Protein AF-A0A1V2LTF9-F1 (afdb_m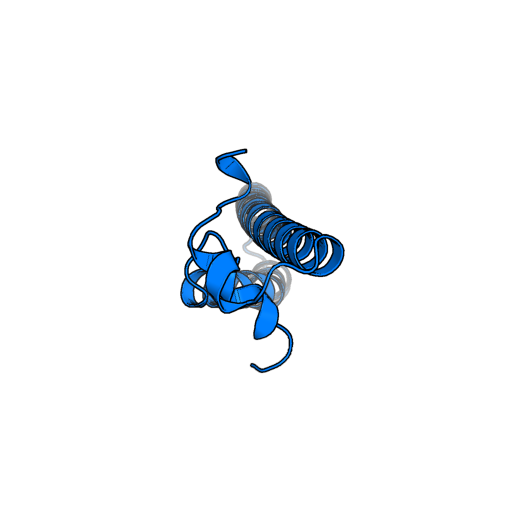onomer_lite)

Foldseek 3Di:
DPPCPQLCVQFPDHVVVLVVLVVLLVVLVVVCCCVVPVVVPDDPVNVVVSVVVNVVSVVSSVVRSVRSVVLVVVCVVVVPPPVCSNPDDPVVD

Radius of gyration: 18.09 Å; chains: 1; bounding box: 42×27×48 Å

pLDDT: mean 82.35, std 10.23, range [50.59, 92.44]

InterPro domains:
  IPR009600 GPI transamidase subunit PIG-U [PF06728] (2-53)
  IPR009600 GPI transamidase subunit PIG-U [PTHR13121] (1-88)

Sequence (93 aa):
MFLFKRYYHYLKFKPAVSFVALIVVLLQSPTFYIIWMSLNSGNANFFYAMGLALSLVESLFLSDFIWAYIQDEYYSTQKIPEETRHTKKLTQI

Organism: Pichia kudriavzevi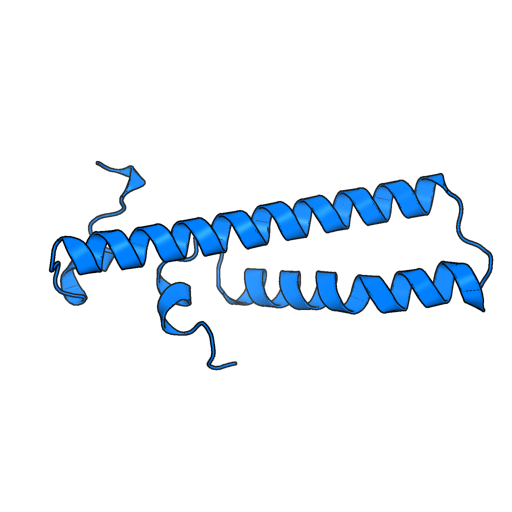i (NCBI:txid4909)

Structure (mmCIF, N/CA/C/O backbone):
data_AF-A0A1V2LTF9-F1
#
_entry.id   AF-A0A1V2LTF9-F1
#
loop_
_atom_site.group_PDB
_atom_site.id
_atom_site.type_symbol
_atom_site.label_atom_id
_atom_site.label_alt_id
_atom_site.label_comp_id
_atom_site.label_asym_id
_atom_site.label_entity_id
_atom_site.label_seq_id
_atom_site.pdbx_PDB_ins_code
_atom_site.Cartn_x
_atom_site.Cartn_y
_atom_site.Cartn_z
_atom_site.occupancy
_atom_site.B_iso_or_equiv
_atom_site.auth_seq_id
_atom_site.auth_comp_id
_atom_site.auth_asym_id
_atom_site.auth_atom_id
_atom_site.pdbx_PDB_model_num
ATOM 1 N N . MET A 1 1 ? -3.770 -14.146 3.136 1.00 50.59 1 MET A N 1
ATOM 2 C CA . MET A 1 1 ? -5.087 -13.461 3.138 1.00 50.59 1 MET A CA 1
ATOM 3 C C . MET A 1 1 ? -5.698 -13.264 4.540 1.00 50.59 1 MET A C 1
ATOM 5 O O . MET A 1 1 ? -6.748 -12.649 4.637 1.00 50.59 1 MET A O 1
ATOM 9 N N . PHE A 1 2 ? -5.057 -13.724 5.631 1.00 54.47 2 PHE A N 1
ATOM 10 C CA . PHE A 1 2 ? -5.614 -13.670 6.999 1.00 54.47 2 PHE A CA 1
ATOM 11 C C . PHE A 1 2 ? -5.096 -12.522 7.890 1.00 54.47 2 PHE A C 1
ATOM 13 O O . PHE A 1 2 ? -5.742 -12.207 8.883 1.00 54.47 2 PHE A O 1
ATOM 20 N N . LEU A 1 3 ? -3.972 -11.877 7.546 1.00 58.62 3 LEU A N 1
ATOM 21 C CA . LEU A 1 3 ? -3.231 -11.009 8.478 1.00 58.62 3 LEU A CA 1
ATOM 22 C C . LEU A 1 3 ? -3.970 -9.718 8.899 1.00 58.62 3 LEU A C 1
ATOM 24 O O . LEU A 1 3 ? -3.694 -9.189 9.967 1.00 58.62 3 LEU A O 1
ATOM 28 N N . PHE A 1 4 ? -4.929 -9.230 8.099 1.00 68.06 4 PHE A N 1
ATOM 29 C CA . PHE A 1 4 ? -5.625 -7.952 8.338 1.00 68.06 4 PHE A CA 1
ATOM 30 C C . PHE A 1 4 ? -7.154 -8.066 8.364 1.00 68.06 4 PHE A C 1
ATOM 32 O O . PHE A 1 4 ? -7.856 -7.071 8.198 1.00 68.06 4 PHE A O 1
ATOM 39 N N . LYS A 1 5 ? -7.689 -9.275 8.591 1.00 72.62 5 LYS A N 1
ATOM 40 C CA . LYS A 1 5 ? -9.140 -9.526 8.546 1.00 72.62 5 LYS A CA 1
ATOM 41 C C . LYS A 1 5 ? -9.935 -8.596 9.471 1.00 72.62 5 LYS A C 1
ATOM 43 O O . LYS A 1 5 ? -11.030 -8.189 9.099 1.00 72.62 5 LYS A O 1
ATOM 48 N N . ARG A 1 6 ? -9.381 -8.242 10.638 1.00 75.12 6 ARG A N 1
ATOM 49 C CA . ARG A 1 6 ? -10.033 -7.338 11.597 1.00 75.12 6 ARG A CA 1
ATOM 50 C C . ARG A 1 6 ? -10.180 -5.910 11.061 1.00 75.12 6 ARG A C 1
ATOM 52 O O . ARG A 1 6 ? -11.230 -5.306 11.229 1.00 75.12 6 ARG A O 1
ATOM 59 N N . TYR A 1 7 ? -9.176 -5.406 10.348 1.00 76.62 7 TYR A N 1
ATOM 60 C CA . TYR A 1 7 ? -9.161 -4.023 9.866 1.00 76.62 7 TYR A CA 1
ATOM 61 C C . TYR A 1 7 ? -9.980 -3.812 8.590 1.00 76.62 7 TYR A C 1
ATOM 63 O O . TYR A 1 7 ? -10.391 -2.691 8.312 1.00 76.62 7 TYR A O 1
ATOM 71 N N . TYR A 1 8 ? -10.269 -4.875 7.830 1.00 78.38 8 TYR A N 1
ATOM 72 C CA . TYR A 1 8 ? -11.030 -4.778 6.577 1.00 78.38 8 TYR A CA 1
ATOM 73 C C . TYR A 1 8 ? -12.425 -4.179 6.732 1.00 78.38 8 TYR A C 1
ATOM 75 O O . TYR A 1 8 ? -12.955 -3.643 5.762 1.00 78.38 8 TYR A O 1
ATOM 83 N N . HIS A 1 9 ? -13.006 -4.246 7.931 1.00 75.56 9 HIS A N 1
ATOM 84 C CA . HIS A 1 9 ? -14.291 -3.613 8.206 1.00 75.56 9 HIS A CA 1
ATOM 85 C C . HIS A 1 9 ? -14.194 -2.082 8.273 1.00 75.56 9 HIS A C 1
ATOM 87 O O . HIS A 1 9 ? -15.137 -1.383 7.909 1.00 75.56 9 HIS A O 1
ATOM 93 N N . TYR A 1 10 ? -13.054 -1.564 8.726 1.00 80.06 10 TYR A N 1
ATOM 94 C CA . TYR A 1 10 ? -12.835 -0.141 8.991 1.00 80.06 10 TYR A CA 1
ATOM 95 C C . TYR A 1 10 ? -12.132 0.592 7.840 1.00 80.06 10 TYR A C 1
ATOM 97 O O . TYR A 1 10 ? -12.006 1.815 7.881 1.00 80.06 10 TYR A O 1
ATOM 105 N N . LEU A 1 11 ? -11.693 -0.129 6.801 1.00 83.19 11 LEU A N 1
ATOM 106 C CA . LEU A 1 11 ? -11.121 0.483 5.600 1.00 83.19 11 LEU A CA 1
ATOM 107 C C . LEU A 1 11 ? -12.146 1.386 4.906 1.00 83.19 11 LEU A C 1
ATOM 109 O O . LEU A 1 11 ? -13.319 1.034 4.744 1.00 83.19 11 LEU A O 1
ATOM 113 N N . LYS A 1 12 ? -11.688 2.550 4.441 1.00 81.75 12 LYS A N 1
ATOM 114 C CA . LYS A 1 12 ? -12.507 3.472 3.651 1.00 81.75 12 LYS A CA 1
ATOM 115 C C . LYS A 1 12 ? -12.733 2.929 2.245 1.00 81.75 12 LYS A C 1
ATOM 117 O O . LYS A 1 12 ? -13.821 3.095 1.690 1.00 81.75 12 LYS A O 1
ATOM 122 N N . PHE A 1 13 ? -11.716 2.298 1.659 1.00 83.25 13 PHE A N 1
ATOM 123 C CA . PHE A 1 13 ? -11.829 1.645 0.361 1.00 83.25 13 PHE A CA 1
ATOM 124 C C . PHE A 1 13 ? -12.308 0.199 0.509 1.00 83.25 13 PHE A C 1
ATOM 126 O O . PHE A 1 13 ? -12.081 -0.461 1.521 1.00 83.25 13 PHE A O 1
ATOM 133 N N . LYS A 1 14 ? -12.972 -0.331 -0.530 1.00 85.25 14 LYS A N 1
ATOM 134 C CA . LYS A 1 14 ? -13.339 -1.754 -0.545 1.00 85.25 14 LYS A CA 1
ATOM 135 C C . LYS A 1 14 ? -12.058 -2.596 -0.416 1.00 85.25 14 LYS A C 1
ATOM 137 O O . LYS A 1 14 ? -11.114 -2.318 -1.154 1.00 85.25 14 LYS A O 1
ATOM 142 N N . PRO A 1 15 ? -12.038 -3.677 0.386 1.00 82.25 15 PRO A N 1
ATOM 143 C CA . PRO A 1 15 ? -10.842 -4.506 0.572 1.00 82.25 15 PRO A CA 1
ATOM 144 C C . PRO A 1 15 ? -10.212 -5.014 -0.735 1.00 82.25 15 PRO A C 1
ATOM 146 O O . PRO A 1 15 ? -8.996 -5.154 -0.826 1.00 82.25 15 PRO A O 1
ATOM 149 N N . ALA A 1 16 ? -11.028 -5.237 -1.773 1.00 85.81 16 ALA A N 1
ATOM 150 C CA . ALA A 1 16 ? -10.554 -5.593 -3.110 1.00 85.81 16 ALA A CA 1
ATOM 151 C C . ALA A 1 16 ? -9.653 -4.511 -3.737 1.00 85.81 16 ALA A C 1
ATOM 153 O O . ALA A 1 16 ? -8.646 -4.842 -4.352 1.00 85.81 16 ALA A O 1
ATOM 154 N N . VAL A 1 17 ? -9.977 -3.228 -3.550 1.00 87.12 17 VAL A N 1
ATOM 155 C CA . VAL A 1 17 ? -9.173 -2.100 -4.050 1.00 87.12 17 VAL A CA 1
ATOM 156 C C . VAL A 1 17 ? -7.831 -2.055 -3.327 1.00 87.12 17 VAL A C 1
ATOM 158 O O . VAL A 1 17 ? -6.794 -1.970 -3.978 1.00 87.12 17 VAL A O 1
ATOM 161 N N . SER A 1 18 ? -7.831 -2.196 -2.000 1.00 83.25 18 SER A N 1
ATOM 162 C CA . SER A 1 18 ? -6.598 -2.229 -1.207 1.00 83.25 18 SER A CA 1
ATOM 163 C C . SER A 1 18 ? -5.711 -3.426 -1.572 1.00 83.25 18 SER A C 1
ATOM 165 O O . SER A 1 18 ? -4.488 -3.314 -1.583 1.00 83.25 18 SER A O 1
ATOM 167 N N . PHE A 1 19 ? -6.309 -4.568 -1.925 1.00 85.44 19 PHE A N 1
ATOM 168 C CA . PHE A 1 19 ? -5.571 -5.738 -2.400 1.00 85.44 19 PHE A CA 1
ATOM 169 C C . PHE A 1 19 ? -4.929 -5.512 -3.774 1.00 85.44 19 PHE A C 1
ATOM 171 O O . PHE A 1 19 ? -3.755 -5.825 -3.963 1.00 85.44 19 PHE A O 1
ATOM 178 N N . VAL A 1 20 ? -5.671 -4.926 -4.717 1.00 88.62 20 VAL A N 1
ATOM 179 C CA . VAL A 1 20 ? -5.128 -4.554 -6.031 1.00 88.62 20 VAL A CA 1
ATOM 180 C C . VAL A 1 20 ? -3.992 -3.544 -5.875 1.00 88.62 20 VAL A C 1
ATOM 182 O O . VAL A 1 20 ? -2.949 -3.720 -6.496 1.00 88.62 20 VAL A O 1
ATOM 185 N N . ALA A 1 21 ? -4.144 -2.544 -5.002 1.00 87.62 21 ALA A N 1
ATOM 186 C CA . ALA A 1 21 ? -3.091 -1.574 -4.705 1.00 87.62 21 ALA A CA 1
ATOM 187 C C . ALA A 1 21 ? -1.805 -2.254 -4.201 1.00 87.62 21 ALA A C 1
ATOM 189 O O . ALA A 1 21 ? -0.725 -1.966 -4.709 1.00 87.62 21 ALA A O 1
ATOM 190 N N . LEU A 1 22 ? -1.920 -3.214 -3.277 1.00 86.38 22 LEU A N 1
ATOM 191 C CA . LEU A 1 22 ? -0.783 -4.012 -2.802 1.00 86.38 22 LEU A CA 1
ATOM 192 C C . LEU A 1 22 ? -0.092 -4.786 -3.929 1.00 86.38 22 LEU A C 1
ATOM 194 O O . LEU A 1 22 ? 1.135 -4.800 -4.001 1.00 86.38 22 LEU A O 1
ATOM 198 N N . ILE A 1 23 ? -0.862 -5.421 -4.816 1.00 90.06 23 ILE A N 1
ATOM 199 C CA . ILE A 1 23 ? -0.300 -6.139 -5.968 1.00 90.06 23 ILE A CA 1
ATOM 200 C C . ILE A 1 23 ? 0.441 -5.173 -6.892 1.00 90.06 23 ILE A C 1
ATOM 202 O O . ILE A 1 23 ? 1.551 -5.482 -7.313 1.00 90.06 23 ILE A O 1
ATOM 206 N N . VAL A 1 24 ? -0.146 -4.009 -7.184 1.00 89.06 24 VAL A N 1
ATOM 207 C CA . VAL A 1 24 ? 0.478 -2.980 -8.029 1.00 89.06 24 VAL A CA 1
ATOM 208 C C . VAL A 1 24 ? 1.809 -2.530 -7.430 1.00 89.06 24 VAL A C 1
ATOM 210 O O . VAL A 1 24 ? 2.806 -2.502 -8.145 1.00 89.06 24 VAL A O 1
ATOM 213 N N . VAL A 1 25 ? 1.853 -2.256 -6.122 1.00 88.81 25 VAL A N 1
ATOM 214 C CA . VAL A 1 25 ? 3.084 -1.860 -5.417 1.00 88.81 25 VAL A CA 1
ATOM 215 C C . VAL A 1 25 ? 4.157 -2.947 -5.516 1.00 88.81 25 VAL A C 1
ATOM 217 O O . VAL A 1 25 ? 5.293 -2.670 -5.897 1.00 88.81 25 VAL A O 1
ATOM 220 N N . LEU A 1 26 ? 3.795 -4.204 -5.241 1.00 89.38 26 LEU A N 1
ATOM 221 C CA . LEU A 1 26 ? 4.735 -5.327 -5.271 1.00 89.38 26 LEU A CA 1
ATOM 222 C C . LEU A 1 26 ? 5.255 -5.628 -6.681 1.00 89.38 26 LEU A C 1
ATOM 224 O O . LEU A 1 26 ? 6.434 -5.937 -6.845 1.00 89.38 26 LEU A O 1
ATOM 228 N N . LEU A 1 27 ? 4.397 -5.532 -7.699 1.00 91.44 27 LEU A N 1
ATOM 229 C CA . LEU A 1 27 ? 4.757 -5.816 -9.090 1.00 91.44 27 LEU A CA 1
ATOM 230 C C . LEU A 1 27 ? 5.541 -4.668 -9.742 1.00 91.44 27 LEU A C 1
ATOM 232 O O . LEU A 1 27 ? 6.252 -4.881 -10.728 1.00 91.44 27 LEU A O 1
ATOM 236 N N . GLN A 1 28 ? 5.462 -3.459 -9.187 1.00 89.62 28 GLN A N 1
ATOM 237 C CA . GLN A 1 28 ? 6.181 -2.309 -9.720 1.00 89.62 28 GLN A CA 1
ATOM 238 C C . GLN A 1 28 ? 7.700 -2.455 -9.567 1.00 89.62 28 GLN A C 1
ATOM 240 O O . GLN A 1 28 ? 8.439 -2.089 -10.476 1.00 89.62 28 GLN A O 1
ATOM 245 N N . SER A 1 29 ? 8.183 -3.044 -8.468 1.00 86.19 29 SER A N 1
ATOM 246 C CA . SER A 1 29 ? 9.620 -3.272 -8.244 1.00 86.19 29 SER A CA 1
ATOM 247 C C . SER A 1 29 ? 10.287 -4.144 -9.331 1.00 86.19 29 SER A C 1
ATOM 249 O O . SER A 1 29 ? 11.254 -3.681 -9.946 1.00 86.19 29 SER A O 1
ATOM 251 N N . PRO A 1 30 ? 9.786 -5.353 -9.664 1.00 90.50 30 PRO A N 1
ATOM 252 C CA . PRO A 1 30 ? 10.357 -6.146 -10.753 1.00 90.50 30 PRO A CA 1
ATOM 253 C C . PRO A 1 30 ? 10.151 -5.492 -12.125 1.00 90.50 30 PRO A C 1
ATOM 255 O O . PRO A 1 30 ? 11.032 -5.581 -12.978 1.00 90.50 30 PRO A O 1
ATOM 258 N N . THR A 1 31 ? 9.037 -4.782 -12.335 1.00 89.38 31 THR A N 1
ATOM 259 C CA . THR A 1 31 ? 8.792 -4.032 -13.579 1.00 89.38 31 THR A CA 1
ATOM 260 C C . THR A 1 31 ? 9.851 -2.949 -13.787 1.00 89.38 31 THR A C 1
ATOM 262 O O . THR A 1 31 ? 10.432 -2.843 -14.868 1.00 89.38 31 THR A O 1
ATOM 265 N N . PHE A 1 32 ? 10.166 -2.195 -12.732 1.00 87.31 32 PHE A N 1
ATOM 266 C CA . PHE A 1 32 ? 11.221 -1.187 -12.744 1.00 87.31 32 PHE A CA 1
ATOM 267 C C . PHE A 1 32 ? 12.572 -1.803 -13.116 1.00 87.31 32 PHE A C 1
ATOM 269 O O . PHE A 1 32 ? 13.259 -1.292 -13.999 1.00 87.31 32 PHE A O 1
ATOM 276 N N . TYR A 1 33 ? 12.923 -2.934 -12.497 1.00 88.25 33 TYR A N 1
ATOM 277 C CA . TYR A 1 33 ? 14.175 -3.634 -12.775 1.00 88.25 33 TYR A CA 1
ATOM 278 C C . TYR A 1 33 ? 14.285 -4.085 -14.237 1.00 88.25 33 TYR A C 1
ATOM 280 O O . TYR A 1 33 ? 15.310 -3.842 -14.867 1.00 88.25 33 TYR A O 1
ATOM 288 N N . ILE A 1 34 ? 13.239 -4.698 -14.801 1.00 91.00 34 ILE A N 1
ATOM 289 C CA . ILE A 1 34 ? 13.262 -5.181 -16.192 1.00 91.00 34 ILE A CA 1
ATOM 290 C C . ILE A 1 34 ? 13.416 -4.015 -17.173 1.00 91.00 34 ILE A C 1
ATOM 292 O O . ILE A 1 34 ? 14.234 -4.078 -18.092 1.00 91.00 34 ILE A O 1
ATOM 296 N N . ILE A 1 35 ? 12.661 -2.931 -16.985 1.00 88.94 35 ILE A N 1
ATOM 297 C CA . ILE A 1 35 ? 12.714 -1.783 -17.899 1.00 88.94 35 ILE A CA 1
ATOM 298 C C . ILE A 1 35 ? 14.073 -1.079 -17.812 1.00 88.94 35 ILE A C 1
ATOM 300 O O . ILE A 1 35 ? 14.639 -0.708 -18.843 1.00 88.94 35 ILE A O 1
ATOM 304 N N . TRP A 1 36 ? 14.603 -0.921 -16.596 1.00 84.12 36 TRP A N 1
ATOM 305 C CA . TRP A 1 36 ? 15.881 -0.258 -16.356 1.00 84.12 36 TRP A CA 1
ATOM 306 C C . TRP A 1 36 ? 17.069 -1.116 -16.803 1.00 84.12 36 TRP A C 1
ATOM 308 O O . TRP A 1 36 ? 17.844 -0.701 -17.658 1.00 84.12 36 TRP A O 1
ATOM 318 N N . MET A 1 37 ? 17.216 -2.317 -16.240 1.00 85.62 37 MET A N 1
ATOM 319 C CA . MET A 1 37 ? 18.409 -3.148 -16.428 1.00 85.62 37 MET A CA 1
ATOM 320 C C . MET A 1 37 ? 18.350 -3.991 -17.699 1.00 85.62 37 MET A C 1
ATOM 322 O O . MET A 1 37 ? 19.364 -4.130 -18.377 1.00 85.62 37 MET A O 1
ATOM 326 N N . SER A 1 38 ? 17.198 -4.589 -18.017 1.00 88.69 38 SER A N 1
ATOM 327 C CA . SER A 1 38 ? 17.111 -5.550 -19.126 1.00 88.69 38 SER A CA 1
ATOM 328 C C . SER A 1 38 ? 16.851 -4.873 -20.466 1.00 88.69 38 SER A C 1
ATOM 330 O O . SER A 1 38 ? 17.487 -5.217 -21.456 1.00 88.69 38 SER A O 1
ATOM 332 N N . LEU A 1 39 ? 15.923 -3.915 -20.512 1.00 89.25 39 LEU A N 1
ATOM 333 C CA . LEU A 1 39 ? 15.544 -3.247 -21.760 1.00 89.25 39 LEU A CA 1
ATOM 334 C C . LEU A 1 39 ? 16.378 -1.998 -22.045 1.00 89.25 39 LEU A C 1
ATOM 336 O O . LEU A 1 39 ? 16.398 -1.552 -23.189 1.00 89.25 39 LEU A O 1
ATOM 340 N N . ASN A 1 40 ? 17.023 -1.425 -21.021 1.00 82.12 40 ASN A N 1
ATOM 341 C CA . ASN A 1 40 ? 17.843 -0.210 -21.102 1.00 82.12 40 ASN A CA 1
ATOM 342 C C . ASN A 1 40 ? 17.161 0.941 -21.883 1.00 82.12 40 ASN A C 1
ATOM 344 O O . ASN A 1 40 ? 17.813 1.773 -22.507 1.00 82.12 40 ASN A O 1
ATOM 348 N N . SER A 1 41 ? 15.822 0.952 -21.890 1.00 78.94 41 SER A N 1
ATOM 349 C CA . SER A 1 41 ? 14.988 1.868 -22.689 1.00 78.94 41 SER A CA 1
ATOM 350 C C . SER A 1 41 ? 14.284 2.917 -21.833 1.00 78.94 41 SER A C 1
ATOM 352 O O . SER A 1 41 ? 13.532 3.755 -22.330 1.00 78.94 41 SER A O 1
ATOM 354 N N . GLY A 1 42 ? 14.500 2.865 -20.522 1.00 74.56 42 GLY A N 1
ATOM 355 C CA . GLY A 1 42 ? 13.803 3.725 -19.594 1.00 74.56 42 GLY A CA 1
ATOM 356 C C . GLY A 1 42 ? 14.360 5.148 -19.589 1.00 74.56 42 GLY A C 1
ATOM 357 O O . GLY A 1 42 ? 15.515 5.392 -19.249 1.00 74.56 42 GLY A O 1
ATOM 358 N N . ASN A 1 43 ? 13.504 6.108 -19.929 1.00 87.94 43 ASN A N 1
ATOM 359 C CA . ASN A 1 43 ? 13.788 7.532 -19.784 1.00 87.94 43 ASN A CA 1
ATOM 360 C C . ASN A 1 43 ? 13.606 7.962 -18.314 1.00 87.94 43 ASN A C 1
ATOM 362 O O . ASN A 1 43 ? 12.640 7.558 -17.665 1.00 87.94 43 ASN A O 1
ATOM 366 N N . ALA A 1 44 ? 14.479 8.830 -17.795 1.00 86.88 44 ALA A N 1
ATOM 367 C CA . ALA A 1 44 ? 14.376 9.375 -16.437 1.00 86.88 44 ALA A CA 1
ATOM 368 C C . ALA A 1 44 ? 12.990 9.977 -16.119 1.00 86.88 44 ALA A C 1
ATOM 370 O O . ALA A 1 44 ? 12.452 9.742 -15.038 1.00 86.88 44 ALA A O 1
ATOM 371 N N . ASN A 1 45 ? 12.363 10.672 -17.075 1.00 89.00 45 ASN A N 1
ATOM 372 C CA . ASN A 1 45 ? 11.015 11.228 -16.903 1.00 89.00 45 ASN A CA 1
ATOM 373 C C . ASN A 1 45 ? 9.957 10.134 -16.691 1.00 89.00 45 ASN A C 1
ATOM 375 O O . ASN A 1 45 ? 9.022 10.309 -15.911 1.00 89.00 45 ASN A O 1
ATOM 379 N N . PHE A 1 46 ? 10.113 8.990 -17.363 1.00 86.31 46 PHE A N 1
ATOM 380 C CA . PHE A 1 46 ? 9.207 7.852 -17.225 1.00 86.31 46 PHE A CA 1
ATOM 381 C C . PHE A 1 46 ? 9.339 7.205 -15.842 1.00 86.31 46 PHE A C 1
ATOM 383 O O . PHE A 1 46 ? 8.336 6.932 -15.182 1.00 86.31 46 PHE A O 1
ATOM 390 N N . PHE A 1 47 ? 10.571 7.037 -15.359 1.00 88.19 47 PHE A N 1
ATOM 391 C CA . PHE A 1 47 ? 10.818 6.513 -14.017 1.00 88.19 47 PHE A CA 1
ATOM 392 C C . PHE A 1 47 ? 10.319 7.442 -12.915 1.00 88.19 47 PHE A C 1
ATOM 394 O O . PHE A 1 47 ? 9.764 6.961 -11.929 1.00 88.19 47 PHE A O 1
ATOM 401 N N . TYR A 1 48 ? 10.443 8.756 -13.103 1.00 90.56 48 TYR A N 1
ATOM 402 C CA . TYR A 1 48 ? 9.875 9.727 -12.176 1.00 90.56 48 TYR A CA 1
ATOM 403 C C . TYR A 1 48 ? 8.348 9.610 -12.093 1.00 90.56 48 TYR A C 1
ATOM 405 O O . TYR A 1 48 ? 7.802 9.494 -10.997 1.00 90.56 48 TYR A O 1
ATOM 413 N N . ALA A 1 49 ? 7.653 9.571 -13.236 1.00 91.19 49 ALA A N 1
ATOM 414 C CA . ALA A 1 49 ? 6.196 9.435 -13.267 1.00 91.19 49 ALA A CA 1
ATOM 415 C C . ALA A 1 49 ? 5.718 8.123 -12.619 1.00 91.19 49 ALA A C 1
ATOM 417 O O . ALA A 1 49 ? 4.768 8.128 -11.835 1.00 91.19 49 ALA A O 1
ATOM 418 N N . MET A 1 50 ? 6.403 7.007 -12.893 1.00 88.88 50 MET A N 1
ATOM 419 C CA . MET A 1 50 ? 6.110 5.721 -12.254 1.00 88.88 50 MET A CA 1
ATOM 420 C C . MET A 1 50 ? 6.354 5.740 -10.744 1.00 88.88 50 MET A C 1
ATOM 422 O O . MET A 1 50 ? 5.536 5.202 -9.999 1.00 88.88 50 MET A O 1
ATOM 426 N N . GLY A 1 51 ? 7.454 6.348 -10.291 1.00 90.88 51 GLY A N 1
ATOM 427 C CA . GLY A 1 51 ? 7.764 6.496 -8.870 1.00 90.88 51 GLY A CA 1
ATOM 428 C C . GLY A 1 51 ? 6.729 7.356 -8.149 1.00 90.88 51 GLY A C 1
ATOM 429 O O . GLY A 1 51 ? 6.240 6.968 -7.095 1.00 90.88 51 GLY A O 1
ATOM 430 N N . LEU A 1 52 ? 6.311 8.469 -8.757 1.00 92.25 52 LEU A N 1
ATOM 431 C CA . LEU A 1 52 ? 5.271 9.338 -8.207 1.00 92.25 52 LEU A CA 1
ATOM 432 C C . LEU A 1 52 ? 3.926 8.612 -8.089 1.00 92.25 52 LEU A C 1
ATOM 434 O O . LEU A 1 52 ? 3.275 8.693 -7.049 1.00 92.25 52 LEU A O 1
ATOM 438 N N . ALA A 1 53 ? 3.521 7.874 -9.128 1.00 91.00 53 ALA A N 1
ATOM 439 C CA . ALA A 1 53 ? 2.303 7.070 -9.090 1.00 91.00 53 ALA A CA 1
ATOM 440 C C . ALA A 1 53 ? 2.369 5.994 -7.994 1.00 91.00 53 ALA A C 1
ATOM 442 O O . ALA A 1 53 ? 1.401 5.813 -7.255 1.00 91.00 53 ALA A O 1
ATOM 443 N N . LEU A 1 54 ? 3.518 5.325 -7.848 1.00 91.12 54 LEU A N 1
ATOM 444 C CA . LEU A 1 54 ? 3.744 4.336 -6.796 1.00 91.12 54 LEU A CA 1
ATOM 445 C C . LEU A 1 54 ? 3.629 4.962 -5.401 1.00 91.12 54 LEU A C 1
ATOM 447 O O . LEU A 1 54 ? 2.829 4.495 -4.595 1.00 91.12 54 LEU A O 1
ATOM 451 N N . SER A 1 55 ? 4.355 6.051 -5.138 1.00 92.06 55 SER A N 1
ATOM 452 C CA . SER A 1 55 ? 4.330 6.730 -3.838 1.00 92.06 55 SER A CA 1
ATOM 453 C C . SER A 1 55 ? 2.944 7.266 -3.483 1.00 92.06 55 SER A C 1
ATOM 455 O O . SER A 1 55 ? 2.561 7.261 -2.314 1.00 92.06 55 SER A O 1
ATOM 457 N N . LEU A 1 56 ? 2.155 7.693 -4.475 1.00 92.44 56 LEU A N 1
ATOM 458 C CA . LEU A 1 56 ? 0.767 8.094 -4.258 1.00 92.44 56 LEU A CA 1
ATOM 459 C C . LEU A 1 56 ? -0.095 6.906 -3.806 1.00 92.44 56 LEU A C 1
ATOM 461 O O . LEU A 1 56 ? -0.850 7.028 -2.841 1.00 92.44 56 LEU A O 1
ATOM 465 N N . VAL A 1 57 ? 0.029 5.754 -4.474 1.00 91.00 57 VAL A N 1
ATOM 466 C CA . VAL A 1 57 ? -0.697 4.529 -4.103 1.00 91.00 57 VAL A CA 1
ATOM 467 C C . VAL A 1 57 ? -0.284 4.053 -2.710 1.00 91.00 57 VAL A C 1
ATOM 469 O O . VAL A 1 57 ? -1.156 3.754 -1.896 1.00 91.00 57 VAL A O 1
ATOM 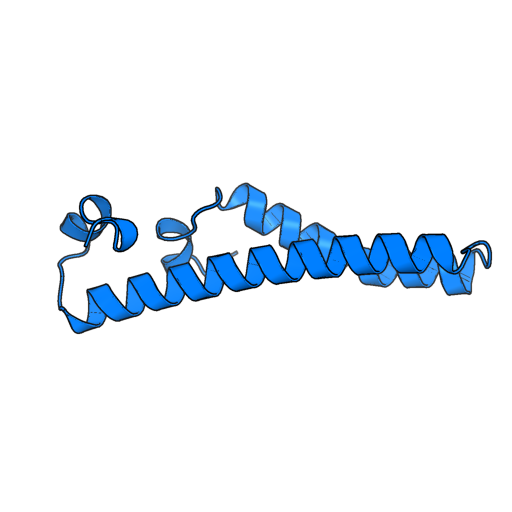472 N N . GLU A 1 58 ? 1.014 4.037 -2.406 1.00 90.69 58 GLU A N 1
ATOM 473 C CA . GLU A 1 58 ? 1.538 3.666 -1.086 1.00 90.69 58 GLU A CA 1
ATOM 474 C C . GLU A 1 58 ? 1.033 4.605 0.011 1.00 90.69 58 GLU A C 1
ATOM 476 O O . GLU A 1 58 ? 0.560 4.136 1.045 1.00 90.69 58 GLU A O 1
ATOM 481 N N . SER A 1 59 ? 1.071 5.920 -0.219 1.00 92.12 59 SER A N 1
ATOM 482 C CA . SER A 1 59 ? 0.601 6.914 0.749 1.00 92.12 59 SER A CA 1
ATOM 483 C C . SER A 1 59 ? -0.894 6.767 1.032 1.00 92.12 59 SER A C 1
ATOM 485 O O . SER A 1 59 ? -1.302 6.762 2.197 1.00 92.12 59 SER A O 1
ATOM 487 N N . LEU A 1 60 ? -1.717 6.581 -0.005 1.00 90.44 60 LEU A N 1
ATOM 488 C CA . LEU A 1 60 ? -3.158 6.371 0.152 1.00 90.44 60 LEU A CA 1
ATOM 489 C C . LEU A 1 60 ? -3.465 5.057 0.874 1.00 90.44 60 LEU A C 1
ATOM 491 O O . LEU A 1 60 ? -4.286 5.039 1.790 1.00 90.44 60 LEU A O 1
ATOM 495 N N . PHE A 1 61 ? -2.791 3.976 0.481 1.00 88.75 61 PHE A N 1
ATOM 496 C CA . PHE A 1 61 ? -2.951 2.662 1.093 1.00 88.75 61 PHE A CA 1
ATOM 497 C C . PHE A 1 61 ? -2.566 2.685 2.576 1.00 88.75 61 PHE A C 1
ATOM 499 O O . PHE A 1 61 ? -3.340 2.245 3.425 1.00 88.75 61 PHE A O 1
ATOM 506 N N . LEU A 1 62 ? -1.394 3.237 2.897 1.00 89.56 62 LEU A N 1
ATOM 507 C CA . LEU A 1 62 ? -0.901 3.330 4.266 1.00 89.56 62 LEU A CA 1
ATOM 508 C C . LEU A 1 62 ? -1.822 4.202 5.125 1.00 89.56 62 LEU A C 1
ATOM 510 O O . LEU A 1 62 ? -2.163 3.813 6.239 1.00 89.56 62 LEU A O 1
ATOM 514 N N . SER A 1 63 ? -2.273 5.342 4.594 1.00 90.88 63 SER A N 1
ATOM 515 C CA . SER A 1 63 ? -3.200 6.235 5.300 1.00 90.88 63 SER A CA 1
ATOM 516 C C . SER A 1 63 ? -4.531 5.549 5.619 1.00 90.88 63 SER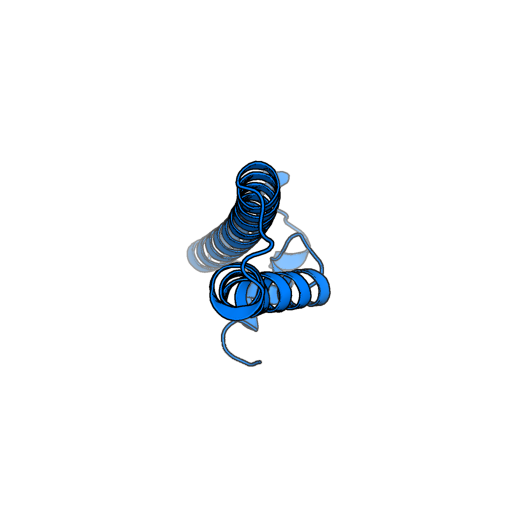 A C 1
ATOM 518 O O . SER A 1 63 ? -5.043 5.701 6.727 1.00 90.88 63 SER A O 1
ATOM 520 N N . ASP A 1 64 ? -5.077 4.766 4.683 1.00 89.31 64 ASP A N 1
ATOM 521 C CA . ASP A 1 64 ? -6.329 4.026 4.889 1.00 89.31 64 ASP A CA 1
ATOM 522 C C . ASP A 1 64 ? -6.179 2.951 5.979 1.00 89.31 64 ASP A C 1
ATOM 524 O O . ASP A 1 64 ? -7.028 2.819 6.862 1.00 89.31 64 ASP A O 1
ATOM 528 N N . PHE A 1 65 ? -5.054 2.229 5.981 1.00 87.94 65 PHE A N 1
ATOM 529 C CA . PHE A 1 65 ? -4.759 1.226 7.006 1.00 87.94 65 PHE A CA 1
ATOM 530 C C . PHE A 1 65 ? -4.514 1.831 8.390 1.00 87.94 65 PHE A C 1
ATOM 532 O O . PHE A 1 65 ? -5.023 1.305 9.379 1.00 87.94 65 PHE A O 1
ATOM 539 N N . ILE A 1 66 ? -3.769 2.936 8.473 1.00 90.50 66 ILE A N 1
ATOM 540 C CA . ILE A 1 66 ? -3.549 3.658 9.734 1.00 90.50 66 ILE A CA 1
ATOM 541 C C . ILE A 1 66 ? -4.885 4.147 10.294 1.00 90.50 66 ILE A C 1
ATOM 543 O O . ILE A 1 66 ? -5.149 3.994 11.485 1.00 90.50 66 ILE A O 1
ATOM 547 N N . TRP A 1 67 ? -5.756 4.688 9.442 1.00 88.19 67 TRP A N 1
ATOM 548 C CA . TRP A 1 67 ? -7.077 5.137 9.862 1.00 88.19 67 TRP A CA 1
ATOM 549 C C . TRP A 1 67 ? -7.941 3.987 10.397 1.00 88.19 67 TRP A C 1
ATOM 551 O O . TRP A 1 67 ? -8.532 4.110 11.470 1.00 88.19 67 TRP A O 1
ATOM 561 N N . ALA A 1 68 ? -7.961 2.849 9.699 1.00 87.88 68 ALA A N 1
ATOM 562 C CA . ALA A 1 68 ? -8.659 1.646 10.146 1.00 87.88 68 ALA A CA 1
ATOM 563 C C . ALA A 1 68 ? -8.127 1.127 11.496 1.00 87.88 68 ALA A C 1
ATOM 565 O O . ALA A 1 68 ? -8.911 0.715 12.350 1.00 87.88 68 ALA A O 1
ATOM 566 N N . TYR A 1 69 ? -6.809 1.181 11.708 1.00 88.12 69 TYR A N 1
ATOM 567 C CA . TYR A 1 69 ? -6.176 0.807 12.974 1.00 88.12 69 TYR A CA 1
ATOM 568 C C . TYR A 1 69 ? -6.586 1.737 14.123 1.00 88.12 69 TYR A C 1
ATOM 570 O O . TYR A 1 69 ? -7.003 1.266 15.177 1.00 88.12 69 TYR A O 1
ATOM 578 N N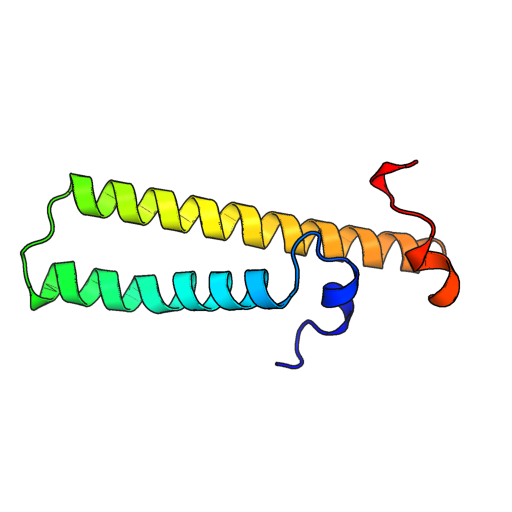 . ILE A 1 70 ? -6.529 3.056 13.910 1.00 89.06 70 ILE A N 1
ATOM 579 C CA . ILE A 1 70 ? -6.921 4.048 14.923 1.00 89.06 70 ILE A CA 1
ATOM 580 C C . ILE A 1 70 ? -8.396 3.880 15.307 1.00 89.06 70 ILE A C 1
ATOM 582 O O . ILE A 1 70 ? -8.742 3.993 16.483 1.00 89.06 70 ILE A O 1
ATOM 586 N N . GLN A 1 71 ? -9.267 3.589 14.334 1.00 85.50 71 GLN A N 1
ATOM 587 C CA . GLN A 1 71 ? -10.677 3.312 14.602 1.00 85.50 71 GLN A CA 1
ATOM 588 C C . GLN A 1 71 ? -10.865 2.090 15.505 1.00 85.50 71 GLN A C 1
ATOM 590 O O . GLN A 1 71 ? -11.553 2.193 16.521 1.00 85.50 71 GLN A O 1
ATOM 595 N N . ASP A 1 72 ? -10.239 0.960 15.164 1.00 86.00 72 ASP A N 1
ATOM 596 C CA . ASP A 1 72 ? -10.316 -0.275 15.958 1.00 86.00 72 ASP A CA 1
ATOM 597 C C . ASP A 1 72 ? -9.823 -0.043 17.397 1.00 86.00 72 ASP A C 1
ATOM 599 O O . ASP A 1 72 ? -10.510 -0.390 18.362 1.00 86.00 72 ASP A O 1
ATOM 603 N N . GLU A 1 73 ? -8.687 0.644 17.548 1.00 87.62 73 GLU A N 1
ATOM 604 C CA . GLU A 1 73 ? -8.086 0.947 18.850 1.00 87.62 73 GLU A CA 1
ATOM 605 C C . GLU A 1 73 ? -8.977 1.862 19.705 1.00 87.62 73 GLU A C 1
ATOM 607 O O . GLU A 1 73 ? -9.155 1.635 20.907 1.00 87.62 73 GLU A O 1
ATOM 612 N N . TYR A 1 74 ? -9.604 2.871 19.094 1.00 86.25 74 TYR A N 1
ATOM 613 C CA . TYR A 1 74 ? -10.530 3.768 19.784 1.00 86.25 74 TYR A CA 1
ATOM 614 C C . TYR A 1 74 ? -11.771 3.026 20.297 1.00 86.25 74 TYR A C 1
ATOM 616 O O . TYR A 1 74 ? -12.141 3.170 21.467 1.00 86.25 74 TYR A O 1
ATOM 624 N N . TYR A 1 75 ? -12.408 2.201 19.456 1.00 85.00 75 TYR A N 1
ATOM 625 C CA . TYR A 1 75 ? -13.588 1.438 19.874 1.00 85.00 75 TYR A CA 1
ATOM 626 C C . TYR A 1 75 ? -13.253 0.396 20.946 1.00 85.00 75 TYR A C 1
ATOM 628 O O . TYR A 1 75 ? -14.048 0.191 21.869 1.00 85.00 75 TYR A O 1
ATOM 636 N N . SER A 1 76 ? -12.077 -0.231 20.843 1.00 84.12 76 SER A N 1
ATOM 637 C CA . SER A 1 76 ? -11.541 -1.151 21.848 1.00 84.12 76 SER A CA 1
ATOM 638 C C . SER A 1 76 ? -11.346 -0.447 23.196 1.00 84.12 76 SER A C 1
ATOM 640 O O . SER A 1 76 ? -11.852 -0.908 24.222 1.00 84.12 76 SER A O 1
ATOM 642 N N . THR A 1 77 ? -10.719 0.734 23.188 1.00 87.19 77 THR A N 1
ATOM 643 C CA . THR A 1 77 ? -10.464 1.545 24.390 1.00 87.19 77 THR A CA 1
ATOM 644 C C . THR A 1 77 ? -11.758 1.982 25.079 1.00 87.19 77 THR A C 1
ATOM 646 O O . THR A 1 77 ? -11.872 1.900 26.302 1.00 87.19 77 THR A O 1
ATOM 649 N N . GLN A 1 78 ? -12.769 2.398 24.311 1.00 84.44 78 GLN A N 1
ATOM 650 C CA . GLN A 1 78 ? -14.075 2.789 24.855 1.00 84.44 78 GLN A CA 1
ATOM 651 C C . GLN A 1 78 ? -14.982 1.603 25.223 1.00 84.44 78 GLN A C 1
ATOM 653 O O . GLN A 1 78 ? -16.108 1.819 25.671 1.00 84.44 78 GLN A O 1
ATOM 658 N N . LYS A 1 79 ? -14.513 0.357 25.050 1.00 81.56 79 LYS A N 1
ATOM 659 C CA . LYS A 1 79 ? -15.283 -0.878 25.282 1.00 81.56 79 LYS A CA 1
ATOM 660 C C . LYS A 1 79 ? -16.625 -0.889 24.539 1.00 81.56 79 LYS A C 1
ATOM 662 O O . LYS A 1 79 ? -17.618 -1.411 25.042 1.00 81.56 79 LYS A O 1
ATOM 667 N N . ILE A 1 80 ? -16.662 -0.307 23.339 1.00 77.44 80 ILE A N 1
ATOM 668 C CA . ILE A 1 80 ? -17.877 -0.278 22.521 1.00 77.44 80 ILE A CA 1
ATOM 669 C C . ILE A 1 80 ? -18.113 -1.693 21.963 1.00 77.44 80 ILE A C 1
ATOM 671 O O . ILE A 1 80 ? -17.191 -2.248 21.345 1.00 77.44 80 ILE A O 1
ATOM 675 N N . PRO A 1 81 ? -19.310 -2.286 22.152 1.00 76.00 81 PRO A N 1
ATOM 676 C CA . PRO A 1 81 ? -19.647 -3.594 21.592 1.00 76.00 81 PRO A CA 1
ATOM 677 C C . PRO A 1 81 ? -19.504 -3.599 20.068 1.00 76.00 81 PRO A C 1
ATOM 679 O O . PRO A 1 81 ? -19.916 -2.644 19.413 1.00 76.00 81 PRO A O 1
ATOM 682 N N . GLU A 1 82 ? -18.959 -4.677 19.494 1.00 70.06 82 GLU A N 1
ATOM 683 C CA . GLU A 1 82 ? -18.721 -4.817 18.041 1.00 70.06 82 GLU A CA 1
ATOM 684 C C . GLU A 1 82 ? -19.973 -4.484 17.206 1.00 70.06 82 GLU A C 1
ATOM 686 O O . GLU A 1 82 ? -19.900 -3.797 16.191 1.00 70.06 82 GLU A O 1
ATOM 691 N N . GLU A 1 83 ? -21.147 -4.867 17.709 1.00 69.44 83 GLU A N 1
ATOM 692 C CA . GLU A 1 83 ? -22.457 -4.678 17.073 1.00 69.44 83 GLU A CA 1
ATOM 693 C C . GLU A 1 83 ? -22.830 -3.198 16.873 1.00 69.44 83 GLU A C 1
ATOM 695 O O . GLU A 1 83 ? -23.540 -2.843 15.934 1.00 69.44 83 GLU A O 1
ATOM 700 N N . THR A 1 84 ? -22.321 -2.311 17.735 1.00 68.62 84 THR A N 1
ATOM 701 C CA . THR A 1 84 ? -22.588 -0.863 17.691 1.00 68.62 84 THR A CA 1
ATOM 702 C C . THR A 1 84 ? -21.506 -0.071 16.959 1.00 68.62 84 THR A C 1
ATOM 704 O O . THR A 1 84 ? -21.672 1.128 16.733 1.00 68.62 84 THR A O 1
ATOM 707 N N . ARG A 1 85 ? -20.407 -0.708 16.535 1.00 70.06 85 ARG A N 1
ATOM 708 C CA . ARG A 1 85 ? -19.297 -0.018 15.850 1.00 70.06 85 ARG A CA 1
ATOM 709 C C . ARG A 1 85 ? -19.643 0.395 14.422 1.00 70.06 85 ARG A C 1
ATOM 711 O O . ARG A 1 85 ? -19.099 1.367 13.912 1.00 70.06 85 ARG A O 1
ATOM 718 N N . HIS A 1 86 ? -20.585 -0.296 13.782 1.00 64.06 86 HIS A N 1
ATOM 719 C CA . HIS A 1 86 ? -20.997 -0.008 12.403 1.00 64.06 86 HIS A CA 1
ATOM 720 C C . HIS A 1 86 ? -21.843 1.262 12.254 1.00 64.06 86 HIS A C 1
ATOM 722 O O . HIS A 1 86 ? -21.924 1.812 11.156 1.00 64.06 86 HIS A O 1
ATOM 728 N N . THR A 1 87 ? -22.471 1.734 13.334 1.00 62.56 87 THR A N 1
ATOM 729 C CA . THR A 1 87 ? -23.391 2.881 13.303 1.00 62.56 87 THR A CA 1
ATOM 730 C C . THR A 1 87 ? -22.717 4.205 13.642 1.00 62.56 87 THR A C 1
ATOM 732 O O . THR A 1 87 ? -23.154 5.245 13.157 1.00 62.56 87 THR A O 1
ATOM 735 N N . LYS A 1 88 ? -21.633 4.194 14.425 1.00 59.56 88 LYS A N 1
ATOM 736 C CA . LYS A 1 88 ? -20.881 5.403 14.778 1.00 59.56 88 LYS A CA 1
ATOM 737 C C . LYS A 1 88 ? -19.607 5.489 13.959 1.00 59.56 88 LYS A C 1
ATOM 739 O O . LYS A 1 88 ? -18.623 4.866 14.333 1.00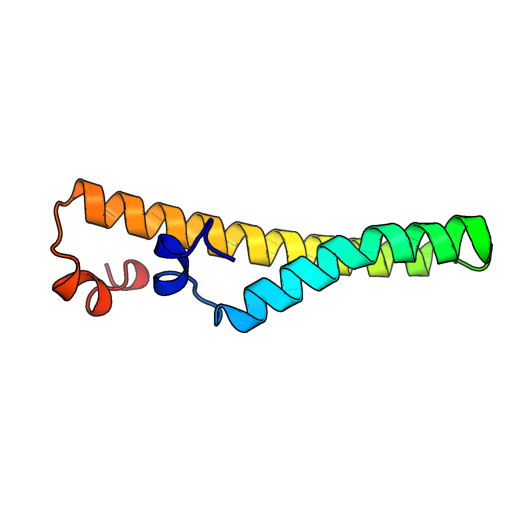 59.56 88 LYS A O 1
ATOM 744 N N . LYS A 1 89 ? -19.569 6.287 12.889 1.00 63.62 89 LYS A N 1
ATOM 745 C CA . LYS A 1 89 ? -18.289 6.621 12.241 1.00 63.62 89 LYS A CA 1
ATOM 746 C C . LYS A 1 89 ? -17.578 7.702 13.051 1.00 63.62 89 LYS A C 1
ATOM 748 O O . LYS A 1 89 ? -18.190 8.720 13.351 1.00 63.62 89 LYS A O 1
ATOM 753 N N . LEU A 1 90 ? -16.283 7.531 13.336 1.00 66.44 90 LEU A N 1
ATOM 754 C CA . LEU A 1 90 ? -15.499 8.554 14.055 1.00 66.44 90 LEU A CA 1
ATOM 755 C C . LEU A 1 90 ? -15.468 9.919 13.353 1.00 66.44 90 LEU A C 1
ATOM 757 O O . LEU A 1 90 ? -15.234 10.924 13.999 1.00 66.44 90 LEU A O 1
ATOM 761 N N . THR A 1 91 ? -15.745 9.981 12.049 1.00 64.38 91 THR A N 1
ATOM 762 C CA . THR A 1 91 ? -15.878 11.243 11.301 1.00 64.38 91 THR A CA 1
ATOM 763 C C . THR A 1 91 ? -17.138 12.049 11.644 1.00 64.38 91 THR A C 1
ATOM 765 O O . THR A 1 91 ? -17.314 13.133 11.101 1.00 64.38 91 THR A O 1
ATOM 768 N N . GLN A 1 92 ? -18.063 11.491 12.429 1.00 58.88 92 GLN A N 1
ATOM 769 C CA . GLN A 1 92 ? -19.341 12.114 12.805 1.00 58.88 92 GLN A CA 1
ATOM 770 C C . GLN A 1 92 ? -19.374 12.574 14.271 1.00 58.88 92 GLN A C 1
ATOM 772 O O . GLN A 1 92 ? -20.438 12.956 14.757 1.00 58.88 92 GLN A O 1
ATOM 777 N N . ILE A 1 93 ? -18.242 12.485 14.970 1.00 53.59 93 ILE A N 1
ATOM 778 C CA . ILE A 1 93 ? -18.038 12.967 16.341 1.00 53.59 93 ILE A CA 1
ATOM 779 C C . ILE A 1 93 ? -17.204 14.242 16.249 1.00 53.59 93 ILE A C 1
ATOM 781 O O . ILE A 1 93 ? -17.533 15.199 16.978 1.00 53.59 93 ILE A O 1
#

Secondary structure (DSSP, 8-state):
--TTTTGGGT-SS-HHHHHHHHHHHHHHHHHHHIIIIIS----HHHHHHHHHHHHHHHHHHHHHHHHHHHHHHHHHHTT--HHHHTT--GGG-